Protein AF-F2F2K1-F1 (afdb_monomer_lite)

Organism: Solibacillus silvestris (strain StLB046) (NCBI:txid1002809)

Structure (mmCIF, N/CA/C/O backbone):
data_AF-F2F2K1-F1
#
_entry.id   AF-F2F2K1-F1
#
loop_
_atom_site.group_PDB
_atom_site.id
_atom_site.type_symbol
_atom_site.label_atom_id
_atom_site.label_alt_id
_atom_site.label_comp_id
_atom_site.label_asym_id
_atom_site.label_entity_id
_atom_site.label_seq_id
_atom_site.pdbx_PDB_ins_code
_atom_site.Cartn_x
_atom_site.Cartn_y
_atom_site.Cartn_z
_atom_site.occupancy
_atom_site.B_iso_or_equiv
_atom_site.auth_seq_id
_atom_site.auth_comp_id
_atom_site.auth_asym_id
_atom_site.auth_atom_id
_atom_site.pdbx_PDB_model_num
ATOM 1 N N . MET A 1 1 ? 24.767 -22.497 -30.812 1.00 54.00 1 MET A N 1
ATOM 2 C CA . MET A 1 1 ? 25.137 -21.066 -30.799 1.00 54.00 1 MET A CA 1
ATOM 3 C C . MET A 1 1 ? 24.087 -20.331 -29.995 1.00 54.00 1 MET A C 1
ATOM 5 O O . MET A 1 1 ? 22.910 -20.551 -30.248 1.00 54.00 1 MET A O 1
ATOM 9 N N . GLU A 1 2 ? 24.483 -19.527 -29.012 1.00 65.56 2 GLU A N 1
ATOM 10 C CA . GLU A 1 2 ? 23.527 -18.675 -28.303 1.00 65.56 2 GLU A CA 1
ATOM 11 C C . GLU A 1 2 ? 23.036 -17.568 -29.239 1.00 65.56 2 GLU A C 1
ATOM 13 O O . GLU A 1 2 ? 23.841 -16.915 -29.902 1.00 65.56 2 GLU A O 1
ATOM 18 N N . ILE A 1 3 ? 21.718 -17.362 -2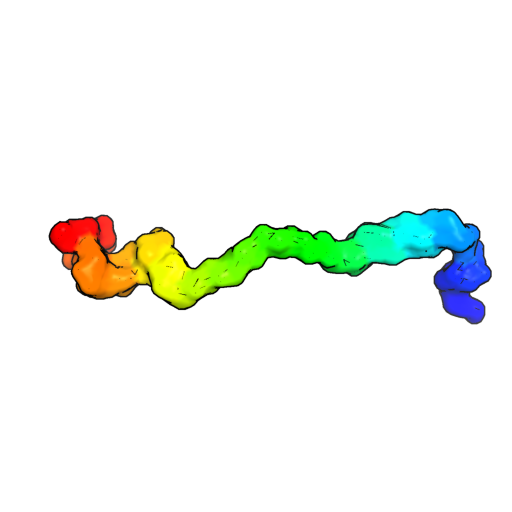9.291 1.00 68.06 3 ILE A N 1
ATOM 19 C CA . ILE A 1 3 ? 21.057 -16.370 -30.160 1.00 68.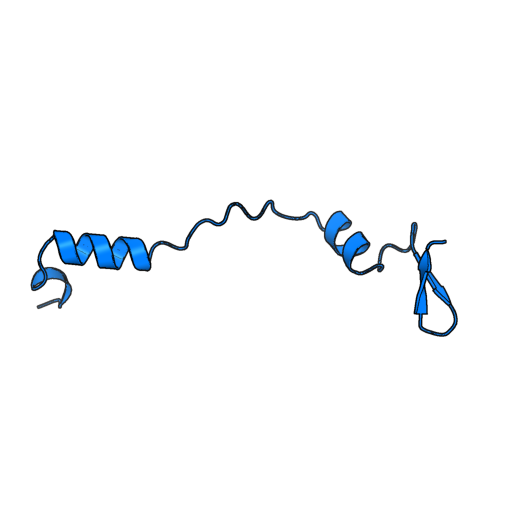06 3 ILE A CA 1
ATOM 20 C C . ILE A 1 3 ? 21.640 -14.960 -29.934 1.00 68.06 3 ILE A C 1
ATOM 22 O O . ILE A 1 3 ? 21.734 -14.170 -30.867 1.00 68.06 3 ILE A O 1
ATOM 26 N N . TYR A 1 4 ? 22.128 -14.681 -28.722 1.00 61.97 4 TYR A N 1
ATOM 27 C CA . TYR A 1 4 ? 22.781 -13.431 -28.322 1.00 61.97 4 TYR A CA 1
ATOM 28 C C . TYR A 1 4 ? 24.059 -13.078 -29.101 1.00 61.97 4 TYR A C 1
ATOM 30 O O . TYR A 1 4 ? 24.460 -11.918 -29.080 1.00 61.97 4 TYR A O 1
ATOM 38 N N . ASN A 1 5 ? 24.694 -14.047 -29.768 1.00 67.94 5 ASN A N 1
ATOM 39 C CA . ASN A 1 5 ? 25.926 -13.839 -30.541 1.00 67.94 5 ASN A CA 1
ATOM 40 C C . ASN A 1 5 ? 25.673 -13.680 -32.052 1.00 67.94 5 ASN A C 1
ATOM 42 O O . ASN A 1 5 ? 26.619 -13.493 -32.807 1.00 67.94 5 ASN A O 1
ATOM 46 N N . LEU A 1 6 ? 24.415 -13.793 -32.495 1.00 72.31 6 LEU A N 1
ATOM 47 C CA . LEU A 1 6 ? 23.985 -13.616 -33.892 1.00 72.31 6 LEU A CA 1
ATOM 48 C C . LEU A 1 6 ? 23.371 -12.231 -34.150 1.00 72.31 6 LEU A C 1
ATOM 50 O O . LEU A 1 6 ? 22.850 -11.976 -35.231 1.00 72.31 6 LEU A O 1
ATOM 54 N N . ILE A 1 7 ? 23.364 -11.373 -33.133 1.00 79.38 7 ILE A N 1
ATOM 55 C CA . ILE A 1 7 ? 22.664 -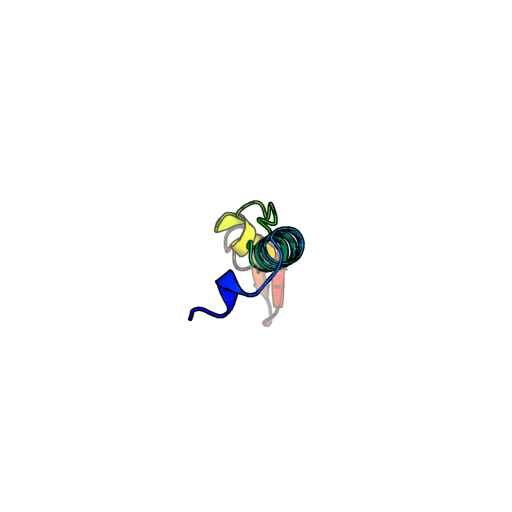10.093 -33.113 1.00 79.38 7 ILE A CA 1
ATOM 56 C C . ILE A 1 7 ? 23.718 -8.991 -33.003 1.00 79.38 7 ILE A C 1
ATOM 58 O O . ILE A 1 7 ? 24.632 -9.114 -32.189 1.00 79.38 7 ILE A O 1
ATOM 62 N N . ASP A 1 8 ? 23.570 -7.925 -33.794 1.00 79.38 8 ASP A N 1
ATOM 63 C CA . ASP A 1 8 ? 24.467 -6.767 -33.764 1.00 79.38 8 ASP A CA 1
ATOM 64 C C . ASP A 1 8 ? 24.514 -6.134 -32.363 1.00 79.38 8 ASP A C 1
ATOM 66 O O . ASP A 1 8 ? 23.507 -6.106 -31.636 1.00 79.38 8 ASP A O 1
ATOM 70 N N . ASP A 1 9 ? 25.672 -5.583 -31.997 1.00 79.50 9 ASP A N 1
ATOM 71 C CA . ASP A 1 9 ? 25.923 -4.994 -30.673 1.00 79.50 9 ASP A CA 1
ATOM 72 C C . ASP A 1 9 ? 24.886 -3.913 -30.312 1.00 79.50 9 ASP A C 1
ATOM 74 O O . ASP A 1 9 ? 24.351 -3.895 -29.202 1.00 79.50 9 ASP A O 1
ATOM 78 N N . ASP A 1 10 ? 24.473 -3.100 -31.286 1.00 78.44 10 ASP A N 1
ATOM 79 C CA . ASP A 1 10 ? 23.429 -2.079 -31.121 1.00 78.44 10 ASP A CA 1
ATOM 80 C C . ASP A 1 10 ? 22.071 -2.668 -30.713 1.00 78.44 10 ASP A C 1
ATOM 82 O O . ASP A 1 10 ? 21.319 -2.107 -29.906 1.00 78.44 10 ASP A O 1
ATOM 86 N N . THR A 1 11 ? 21.710 -3.804 -31.304 1.00 80.06 11 THR A N 1
ATOM 87 C CA . THR A 1 11 ? 20.457 -4.501 -31.002 1.00 80.06 11 THR A CA 1
ATOM 88 C C . THR A 1 11 ? 20.525 -5.232 -29.666 1.00 80.06 11 THR A C 1
ATOM 90 O O . THR A 1 11 ? 19.528 -5.261 -28.936 1.00 80.06 11 THR A O 1
ATOM 93 N N . ARG A 1 12 ? 21.709 -5.720 -29.286 1.00 80.12 12 ARG A N 1
ATOM 94 C CA . ARG A 1 12 ? 21.986 -6.269 -27.955 1.00 80.12 12 ARG A CA 1
ATOM 95 C C . ARG A 1 12 ? 21.829 -5.202 -26.872 1.00 80.12 12 ARG A C 1
ATOM 97 O O . ARG A 1 12 ? 21.159 -5.445 -25.866 1.00 80.12 12 ARG A O 1
ATOM 104 N N . ASP A 1 13 ? 22.356 -4.004 -27.097 1.00 78.62 13 ASP A N 1
ATOM 105 C CA . ASP A 1 13 ? 22.259 -2.893 -26.149 1.00 78.62 13 ASP A CA 1
ATOM 106 C C . ASP A 1 13 ? 20.828 -2.383 -25.980 1.00 78.62 13 ASP A C 1
ATOM 108 O O . ASP A 1 13 ? 20.379 -2.160 -24.851 1.00 78.62 13 ASP A O 1
ATOM 112 N N . LYS A 1 14 ? 20.057 -2.292 -27.070 1.00 79.25 14 LYS A N 1
ATOM 113 C CA . LYS A 1 14 ? 18.624 -1.960 -27.004 1.00 79.25 14 LYS A CA 1
ATOM 114 C C . LYS A 1 14 ? 17.831 -3.005 -26.218 1.00 79.25 14 LYS A C 1
ATOM 116 O O . LYS A 1 14 ? 17.008 -2.638 -25.378 1.00 79.25 14 LYS A O 1
ATOM 121 N N . LEU A 1 15 ? 18.092 -4.295 -26.438 1.00 77.50 15 LEU A N 1
ATOM 122 C CA . LEU A 1 15 ? 17.420 -5.375 -25.709 1.00 77.50 15 LEU A CA 1
ATOM 123 C C . LEU A 1 15 ? 17.751 -5.338 -24.211 1.00 77.50 15 LEU A C 1
ATOM 125 O O . LEU A 1 15 ? 16.858 -5.470 -23.369 1.00 77.50 15 LEU A O 1
ATOM 129 N N . ASN A 1 16 ? 19.020 -5.094 -23.880 1.00 76.50 16 ASN A N 1
ATOM 130 C CA . ASN A 1 16 ? 19.475 -4.927 -22.505 1.00 76.50 16 ASN A CA 1
ATOM 131 C C . ASN A 1 16 ? 18.867 -3.682 -21.849 1.00 76.50 16 ASN A C 1
ATOM 133 O O . ASN A 1 16 ? 18.498 -3.731 -20.679 1.00 76.50 16 ASN A O 1
ATOM 137 N N . ALA A 1 17 ? 18.709 -2.576 -22.577 1.00 75.56 17 ALA A N 1
ATOM 138 C CA . ALA A 1 17 ? 18.063 -1.366 -22.069 1.00 75.56 17 ALA A CA 1
ATOM 139 C C . ALA A 1 17 ? 16.573 -1.578 -21.744 1.00 75.56 17 ALA A C 1
ATOM 141 O O . ALA A 1 17 ? 16.074 -1.004 -20.777 1.00 75.56 17 ALA A O 1
ATOM 142 N N . VAL A 1 18 ? 15.876 -2.426 -22.509 1.00 73.62 18 VAL A N 1
ATOM 143 C CA . VAL A 1 18 ? 14.486 -2.825 -22.227 1.00 73.62 18 VAL A CA 1
ATOM 144 C C . VAL A 1 18 ? 14.403 -3.763 -21.019 1.00 73.62 18 VAL A C 1
ATOM 146 O O . VAL A 1 18 ? 13.490 -3.627 -20.207 1.00 73.62 18 VAL A O 1
ATOM 149 N N . HIS A 1 19 ? 15.357 -4.688 -20.879 1.00 68.06 19 HIS A N 1
ATOM 150 C CA . HIS A 1 19 ? 15.400 -5.646 -19.767 1.00 68.06 19 HIS A CA 1
ATOM 151 C C . HIS A 1 19 ? 15.917 -5.068 -18.454 1.00 68.06 19 HIS A C 1
ATOM 153 O O . HIS A 1 19 ? 15.673 -5.654 -17.399 1.00 68.06 19 HIS A O 1
ATOM 159 N N . ARG A 1 20 ? 16.621 -3.932 -18.483 1.00 65.06 20 ARG A N 1
ATOM 160 C CA . ARG A 1 20 ? 16.998 -3.239 -17.254 1.00 65.06 20 ARG A CA 1
ATOM 161 C C . ARG A 1 20 ? 15.710 -2.874 -16.519 1.00 65.06 20 ARG A C 1
ATOM 163 O O . ARG A 1 20 ? 14.915 -2.100 -17.062 1.00 65.06 20 ARG A O 1
ATOM 170 N N . PRO A 1 21 ? 15.479 -3.395 -15.298 1.00 64.50 21 PRO A N 1
ATOM 171 C CA . PRO A 1 21 ? 14.368 -2.925 -14.498 1.00 64.50 21 PRO A CA 1
ATOM 172 C C . PRO A 1 21 ? 14.561 -1.421 -14.372 1.00 64.50 21 PRO A C 1
ATOM 174 O O . PRO A 1 21 ? 15.582 -0.960 -13.858 1.00 64.50 21 PRO A O 1
ATOM 177 N N . LYS A 1 22 ? 13.617 -0.646 -14.922 1.00 63.44 22 LYS A N 1
ATOM 178 C CA . LYS A 1 22 ? 13.588 0.794 -14.699 1.00 63.44 22 LYS A CA 1
ATOM 179 C C . LYS A 1 22 ? 13.554 0.935 -13.188 1.00 63.44 22 LYS A C 1
ATOM 181 O O . LYS A 1 22 ? 12.519 0.651 -12.585 1.00 63.44 22 LYS A O 1
ATOM 186 N N . HIS A 1 23 ? 14.679 1.317 -12.585 1.00 58.03 23 HIS A N 1
ATOM 187 C CA . HIS A 1 23 ? 14.724 1.809 -11.221 1.00 58.03 23 HIS A CA 1
ATOM 188 C C . HIS A 1 23 ? 13.892 3.087 -11.239 1.00 58.03 23 HIS A C 1
ATOM 190 O O . HIS A 1 23 ? 14.396 4.198 -11.371 1.00 58.03 23 HIS A O 1
ATOM 196 N N . LYS A 1 24 ? 12.567 2.923 -11.214 1.00 61.03 24 LYS A N 1
ATOM 197 C CA . LYS A 1 24 ? 11.672 3.983 -10.817 1.00 61.03 24 LYS A CA 1
ATOM 198 C C . LYS A 1 24 ? 12.155 4.299 -9.415 1.00 61.03 24 LYS A C 1
ATOM 200 O O . LYS A 1 24 ? 12.157 3.414 -8.561 1.00 61.03 24 LYS A O 1
ATOM 205 N N . ASN A 1 25 ? 12.621 5.524 -9.212 1.00 60.09 25 ASN A N 1
ATOM 206 C CA . ASN A 1 25 ? 12.863 6.091 -7.895 1.00 60.09 25 ASN A CA 1
ATOM 207 C C . ASN A 1 25 ? 11.511 6.218 -7.175 1.00 60.09 25 ASN A C 1
ATOM 209 O O . ASN A 1 25 ? 11.036 7.308 -6.893 1.00 60.09 25 ASN A O 1
ATOM 213 N N . THR A 1 26 ? 10.820 5.100 -6.965 1.00 61.97 26 THR A N 1
ATOM 214 C CA . THR A 1 26 ? 9.733 5.007 -6.014 1.00 61.97 26 THR A CA 1
ATOM 215 C C . THR A 1 26 ? 10.419 5.088 -4.671 1.00 61.97 26 THR A C 1
ATOM 217 O O . THR A 1 26 ? 11.015 4.103 -4.222 1.00 61.97 26 THR A O 1
ATOM 220 N N . GLU A 1 27 ? 10.413 6.282 -4.083 1.00 73.06 27 GLU A N 1
ATOM 221 C CA . GLU A 1 27 ? 10.735 6.456 -2.675 1.00 73.06 27 GLU A CA 1
ATOM 222 C C . GLU A 1 27 ? 10.037 5.337 -1.902 1.00 73.06 27 GLU A C 1
ATOM 224 O O . GLU A 1 27 ? 8.836 5.091 -2.064 1.00 73.06 27 GLU A O 1
ATOM 229 N N . ARG A 1 28 ? 10.822 4.558 -1.152 1.00 78.44 28 ARG A N 1
ATOM 230 C CA . ARG A 1 28 ? 10.277 3.449 -0.377 1.00 78.44 28 ARG A CA 1
ATOM 231 C C . ARG A 1 28 ? 9.433 4.051 0.736 1.00 78.44 28 ARG A C 1
ATOM 233 O O . ARG A 1 28 ? 9.976 4.484 1.746 1.00 78.44 28 ARG A O 1
ATOM 240 N N . LEU A 1 29 ? 8.119 4.063 0.530 1.00 84.31 29 LEU A N 1
ATOM 241 C CA . LEU A 1 29 ? 7.155 4.446 1.553 1.00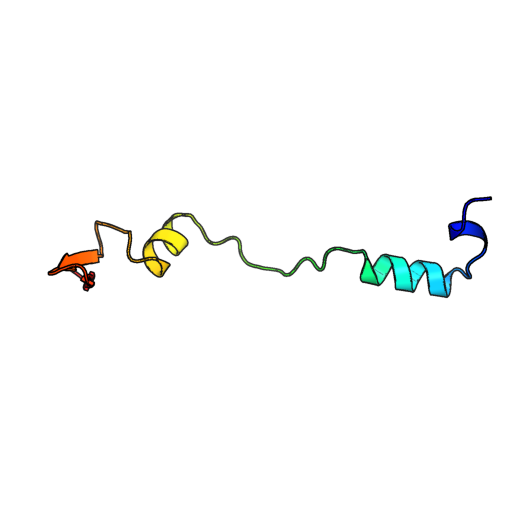 84.31 29 LEU A CA 1
ATOM 242 C C . LEU A 1 29 ? 7.392 3.602 2.803 1.00 84.31 29 LEU A C 1
ATOM 244 O O . LEU A 1 29 ? 7.483 2.369 2.740 1.00 84.31 29 LEU A O 1
A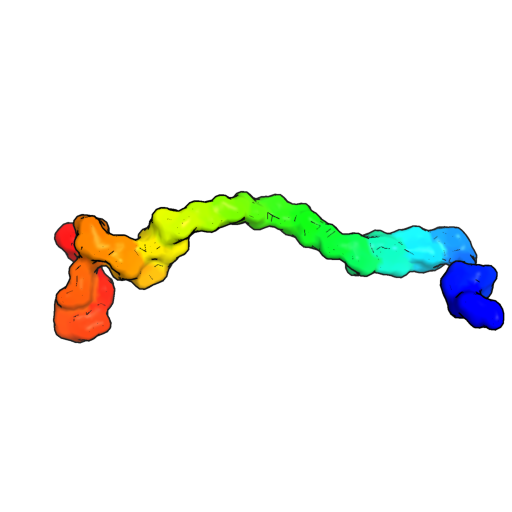TOM 248 N N . SER A 1 30 ? 7.501 4.274 3.942 1.00 88.75 30 SER A N 1
ATOM 249 C CA . SER A 1 30 ? 7.621 3.602 5.222 1.00 88.75 30 SER A CA 1
ATOM 250 C C . SER A 1 30 ? 6.307 2.898 5.563 1.00 88.75 30 SER A C 1
ATOM 252 O O . SER A 1 30 ? 5.234 3.229 5.054 1.00 88.75 30 SER A O 1
ATOM 254 N N . LYS A 1 31 ? 6.359 1.933 6.486 1.00 89.00 31 LYS A N 1
ATOM 255 C CA . LYS A 1 31 ? 5.146 1.285 7.012 1.00 89.00 31 LYS A CA 1
ATOM 256 C C . LYS A 1 31 ? 4.131 2.314 7.532 1.00 89.00 31 LYS A C 1
ATOM 258 O O . LYS A 1 31 ? 2.930 2.120 7.390 1.00 89.00 31 LYS A O 1
ATOM 263 N N . ARG A 1 32 ? 4.621 3.414 8.107 1.00 89.44 32 ARG A N 1
ATOM 264 C CA . ARG A 1 32 ? 3.793 4.495 8.641 1.00 89.44 32 ARG A CA 1
ATOM 265 C C . ARG A 1 32 ? 3.025 5.222 7.540 1.00 89.44 32 ARG A C 1
ATOM 267 O O . ARG A 1 32 ? 1.840 5.478 7.721 1.00 89.44 32 ARG A O 1
ATOM 274 N N . ASP A 1 33 ? 3.672 5.490 6.410 1.00 89.88 33 ASP A N 1
ATOM 275 C CA . ASP A 1 33 ? 3.031 6.139 5.261 1.00 89.88 33 ASP A CA 1
ATOM 276 C C . ASP A 1 33 ? 1.936 5.238 4.687 1.00 89.88 33 ASP A C 1
ATOM 278 O O . ASP A 1 33 ? 0.827 5.682 4.405 1.00 89.88 33 ASP A O 1
ATOM 282 N N . TRP A 1 34 ? 2.208 3.933 4.621 1.00 91.75 34 TRP A N 1
ATOM 283 C CA . TRP A 1 34 ? 1.211 2.936 4.243 1.00 91.75 34 TRP A CA 1
ATOM 284 C C . TRP A 1 34 ? 0.016 2.901 5.198 1.00 91.75 34 TRP A C 1
ATOM 286 O O . TRP A 1 34 ? -1.128 2.881 4.749 1.00 91.75 34 TRP A O 1
ATOM 296 N N . GLU A 1 35 ? 0.255 2.913 6.510 1.00 92.00 35 GLU A N 1
ATOM 297 C CA . GLU A 1 35 ? -0.817 2.921 7.511 1.00 92.00 35 GLU A CA 1
ATOM 298 C C . GLU A 1 35 ? -1.673 4.194 7.463 1.00 92.00 35 GLU A C 1
ATOM 300 O O . GLU A 1 35 ? -2.863 4.161 7.792 1.00 92.00 35 GLU A O 1
ATOM 305 N N . GLU A 1 36 ? -1.077 5.313 7.062 1.00 91.81 36 GLU A N 1
ATOM 306 C CA . GLU A 1 36 ? -1.764 6.584 6.868 1.00 91.81 36 GLU A CA 1
ATOM 307 C C . GLU A 1 36 ? -2.608 6.582 5.590 1.00 91.81 36 GLU A C 1
ATOM 309 O O . GLU A 1 36 ? -3.805 6.865 5.661 1.00 91.81 36 GLU A O 1
ATOM 314 N N . ILE A 1 37 ? -2.035 6.156 4.458 1.00 90.88 37 ILE A N 1
ATOM 315 C CA . ILE A 1 37 ? -2.737 6.014 3.170 1.00 90.88 37 ILE A CA 1
ATOM 316 C C . ILE A 1 37 ? -3.923 5.049 3.293 1.00 90.88 37 ILE A C 1
ATOM 318 O O . ILE A 1 37 ? -5.012 5.327 2.794 1.00 90.88 37 ILE A O 1
ATOM 322 N N . MET A 1 38 ? -3.738 3.923 3.986 1.00 90.44 38 MET A N 1
ATOM 323 C CA . MET A 1 38 ? -4.799 2.932 4.198 1.00 90.44 38 MET A CA 1
ATOM 324 C C . MET A 1 38 ? -5.791 3.328 5.302 1.00 90.44 38 MET A C 1
ATOM 326 O O . MET A 1 38 ? -6.785 2.631 5.516 1.00 90.44 38 MET A O 1
ATOM 330 N N . GLY A 1 39 ? -5.529 4.409 6.045 1.00 88.38 39 GLY A N 1
ATOM 331 C CA . GLY A 1 39 ? -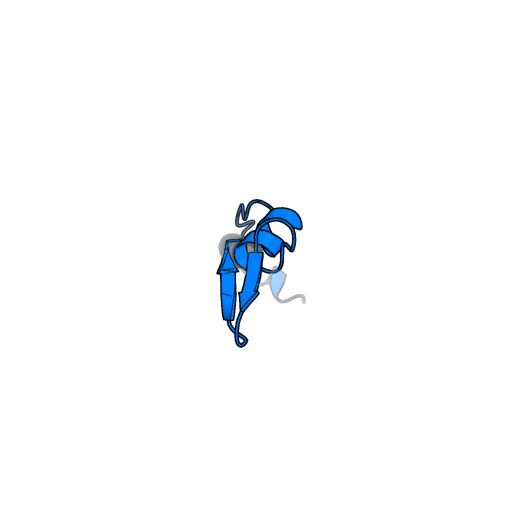6.350 4.818 7.184 1.00 88.38 39 GLY A CA 1
ATOM 332 C C . GLY A 1 39 ? -6.397 3.777 8.313 1.00 88.38 39 GLY A C 1
ATOM 333 O O . GLY A 1 39 ? -7.350 3.732 9.094 1.00 88.38 39 GLY A O 1
ATOM 334 N N . THR A 1 40 ? -5.390 2.905 8.398 1.00 91.31 40 THR A N 1
ATOM 335 C CA . THR A 1 40 ? -5.281 1.851 9.419 1.00 91.31 40 THR A CA 1
ATOM 336 C C . THR A 1 40 ? -4.569 2.331 10.676 1.00 91.31 40 THR A C 1
ATOM 338 O O . THR A 1 40 ? -4.616 1.650 11.704 1.00 91.31 40 THR A O 1
ATOM 341 N N . ARG A 1 41 ? -3.930 3.505 10.619 1.00 92.94 41 ARG A N 1
ATOM 342 C CA . ARG A 1 41 ? -3.242 4.120 11.753 1.00 92.94 41 ARG A CA 1
ATOM 343 C C . ARG A 1 41 ? -4.229 4.489 12.864 1.00 92.94 41 ARG A C 1
ATOM 345 O O . ARG A 1 41 ? -4.899 5.519 12.802 1.00 92.94 41 ARG A O 1
ATOM 352 N N . ARG A 1 42 ? -4.298 3.648 13.901 1.00 86.25 42 ARG A N 1
ATOM 353 C CA . ARG A 1 42 ? -5.285 3.744 14.996 1.00 86.25 42 ARG A CA 1
ATOM 354 C C . ARG A 1 42 ? -5.159 5.003 15.848 1.00 86.25 42 ARG A C 1
ATOM 356 O O . ARG A 1 42 ? -6.127 5.359 16.512 1.00 86.25 42 ARG A O 1
ATOM 363 N N . ASP A 1 43 ? -4.010 5.672 15.837 1.00 89.62 43 ASP A N 1
ATOM 364 C CA . ASP A 1 43 ? -3.827 6.950 16.535 1.00 89.62 43 ASP A CA 1
ATOM 365 C C . ASP A 1 43 ? -4.562 8.087 15.821 1.00 89.62 43 ASP A C 1
ATOM 367 O O . ASP A 1 43 ? -5.138 8.952 16.473 1.00 89.62 43 ASP A O 1
ATOM 371 N N . THR A 1 44 ? -4.596 8.047 14.488 1.00 89.62 44 THR A N 1
ATOM 372 C CA . THR A 1 44 ? -5.125 9.113 13.625 1.00 89.62 44 THR A CA 1
ATOM 373 C C . THR A 1 44 ? -6.548 8.826 13.151 1.00 89.62 44 THR A C 1
ATOM 375 O O . THR A 1 44 ? -7.348 9.745 12.982 1.00 89.62 44 THR A O 1
ATOM 378 N N . PHE A 1 45 ? -6.887 7.553 12.955 1.00 92.81 45 PHE A N 1
ATOM 379 C CA . PHE A 1 45 ? -8.152 7.119 12.375 1.00 92.81 45 PHE A CA 1
ATOM 380 C C . PHE A 1 45 ? -8.915 6.176 13.314 1.00 92.81 45 PHE A C 1
ATOM 382 O O . PHE A 1 45 ? -8.339 5.408 14.084 1.00 92.81 45 PHE A O 1
ATOM 389 N N . LYS A 1 46 ? -10.246 6.231 13.242 1.00 93.56 46 LYS A N 1
ATOM 390 C CA . LYS A 1 46 ? -11.202 5.367 13.944 1.00 93.56 46 LYS A CA 1
ATOM 391 C C . LYS A 1 46 ? -12.233 4.825 12.956 1.00 93.56 46 LYS A C 1
ATOM 393 O O . LYS A 1 46 ? -12.555 5.482 11.968 1.00 93.56 46 LYS A O 1
ATOM 398 N N . LYS A 1 47 ? -12.783 3.639 13.220 1.00 91.12 47 LYS A N 1
ATOM 399 C CA . LYS A 1 47 ? -13.922 3.114 12.453 1.00 91.12 47 LYS A CA 1
ATOM 400 C C . LYS A 1 47 ? -15.229 3.572 13.102 1.00 91.12 47 LYS A C 1
ATOM 402 O O . LYS A 1 47 ? -15.429 3.342 14.287 1.00 91.12 47 LYS A O 1
ATOM 407 N N . VAL A 1 48 ? -16.110 4.198 12.326 1.00 92.31 48 VAL A N 1
ATOM 408 C CA . VAL A 1 48 ? -17.450 4.638 12.747 1.00 92.31 48 VAL A CA 1
ATOM 409 C C . VAL A 1 48 ? -18.455 4.107 11.733 1.00 92.31 48 VAL A C 1
ATOM 411 O O . VAL A 1 48 ? -18.362 4.439 10.552 1.00 92.31 48 VAL A O 1
ATOM 414 N N . ASN A 1 49 ? -19.393 3.263 12.175 1.00 92.69 49 ASN A N 1
ATOM 415 C CA . ASN A 1 49 ? -20.399 2.620 11.315 1.00 92.69 49 ASN A CA 1
ATOM 416 C C . ASN A 1 49 ? -19.781 1.963 10.064 1.00 92.69 49 ASN A C 1
ATOM 418 O O . ASN A 1 49 ? -20.226 2.181 8.940 1.00 92.69 49 ASN A O 1
ATOM 422 N N . GLY A 1 50 ? -18.673 1.237 10.252 1.00 90.81 50 GLY A N 1
ATOM 423 C CA . GLY A 1 50 ? -17.934 0.575 9.170 1.00 90.81 50 GLY A CA 1
ATOM 424 C C . GLY A 1 50 ? -17.057 1.492 8.303 1.00 90.81 50 GLY A C 1
ATOM 425 O O . GLY A 1 50 ? -16.270 0.987 7.509 1.00 90.81 50 GLY A O 1
ATOM 426 N N . LYS A 1 51 ? -17.121 2.819 8.472 1.00 91.56 51 LYS A N 1
ATOM 427 C CA . LYS A 1 51 ? -16.325 3.790 7.703 1.00 91.56 51 LYS A CA 1
ATOM 428 C C . LYS A 1 51 ? -15.085 4.222 8.479 1.00 91.56 51 LYS A C 1
ATOM 430 O O . LYS A 1 51 ? -15.169 4.493 9.676 1.00 91.56 51 LYS A O 1
ATOM 435 N N . VAL A 1 52 ? -13.943 4.337 7.804 1.00 93.31 52 VAL A N 1
ATOM 436 C CA . VAL A 1 52 ? -12.743 4.956 8.385 1.00 93.31 52 VAL A CA 1
ATOM 437 C C . VAL A 1 52 ? -12.963 6.469 8.461 1.00 93.31 52 VAL A C 1
ATOM 439 O O . VAL A 1 52 ? -13.326 7.112 7.478 1.00 93.31 52 VAL A O 1
ATOM 442 N N . LYS A 1 53 ? -12.792 7.037 9.650 1.00 90.06 53 LYS A N 1
ATOM 443 C CA . LYS A 1 53 ? -12.928 8.464 9.953 1.00 90.06 53 LYS A CA 1
ATOM 444 C C . LYS A 1 53 ? -11.673 8.930 10.674 1.00 90.06 53 LYS A C 1
ATOM 446 O O . LYS A 1 53 ? -11.118 8.180 11.472 1.00 90.06 53 LYS A O 1
ATOM 451 N N . ARG A 1 54 ? -11.237 10.167 10.436 1.00 88.94 54 ARG A N 1
ATOM 452 C CA . ARG A 1 54 ? -10.191 10.774 11.269 1.00 88.94 54 ARG A CA 1
ATOM 453 C C . ARG A 1 54 ? -10.749 11.004 12.677 1.00 88.94 54 ARG A C 1
ATOM 455 O O . ARG A 1 54 ? -11.953 11.244 12.814 1.00 88.94 54 ARG A O 1
ATOM 462 N N . LYS A 1 55 ? -9.915 10.803 13.696 1.00 85.69 55 LYS A N 1
ATOM 463 C CA . LYS A 1 55 ? -10.335 10.957 15.089 1.00 85.69 55 LYS A CA 1
ATOM 464 C C . LYS A 1 55 ? -10.804 12.366 15.390 1.00 85.69 55 LYS A C 1
ATOM 466 O O . LYS A 1 55 ? -10.201 13.316 14.846 1.00 85.69 55 LYS A O 1
#

pLDDT: mean 80.38, std 11.41, range [54.0, 93.56]

Radius of gyration: 23.5 Å; chains: 1; bounding box: 46×32×50 Å

Secondary structure (DSSP, 8-state):
--GGGSS-HHHHHHHHHHHS----------HHHHHHHTT--TTTEEEETTEEEE-

Foldseek 3Di:
DPPLVVDDPVVNVVVVVVVPPPVPPPPPDDPVNVCVVVLVPPVQWDADPNDIDGD

Sequence (55 aa):
MEIYNLIDDDTRDKLNAVHRPKHKNTERLSKRDWEEIMGTRRDTFKKVNGKVKRK